Protein AF-A0A8S9HKJ2-F1 (afdb_monomer_lite)

Secondary structure (DSSP, 8-state):
--------S-GGG------PPPPTT--HHHHS-S---TT-SS----PPPPPPP---SSPPSEEEEE----SSS-GGG-HHHHHHHHHHHHHHHT--SS---EEEEE-SSPP-TTTS-GGGEEEEETTEEEE---HHHHHHHHTS-SSGGG-SPPTT--------

Sequence (164 aa):
MCSTHIQFTDDENVVELDLEHADKNVTWDALYPEWIDEEQEKYVHVCPNLPKIKVPTRRLDLVVVKLPYPKEGNWSRDVARLHLQMAAATVAASAKGFFRGHVMFVSRCFPMPNLFWCKDLVSRRGDVWLYKPNLNTLRDKLQLPIGSCELSLPLGMKGETNNP

Structure (mmCIF, N/CA/C/O backbone):
data_AF-A0A8S9HKJ2-F1
#
_entry.id   AF-A0A8S9HKJ2-F1
#
loop_
_atom_site.group_PDB
_atom_site.id
_atom_site.type_symbol
_atom_site.label_atom_id
_atom_site.label_alt_id
_atom_site.label_comp_id
_atom_site.label_asym_id
_atom_site.label_entity_id
_atom_site.label_seq_id
_atom_site.pdbx_PDB_ins_code
_atom_site.Cartn_x
_atom_site.Cartn_y
_atom_site.Cartn_z
_atom_site.occupancy
_atom_site.B_iso_or_equiv
_atom_site.auth_seq_id
_atom_site.auth_comp_id
_atom_site.auth_asym_id
_atom_site.auth_atom_id
_atom_site.pdbx_PDB_model_num
ATOM 1 N N . MET A 1 1 ? -5.727 -29.149 3.655 1.00 32.28 1 MET A N 1
ATOM 2 C CA . MET A 1 1 ? -5.583 -27.696 3.410 1.00 32.28 1 MET A CA 1
ATOM 3 C C . MET A 1 1 ? -6.882 -27.023 3.824 1.00 32.28 1 MET A C 1
ATOM 5 O O . MET A 1 1 ? -7.874 -27.218 3.138 1.00 32.28 1 MET A O 1
ATOM 9 N N . CYS A 1 2 ? -6.917 -26.293 4.943 1.00 33.94 2 CYS A N 1
ATOM 10 C CA . CYS A 1 2 ? -8.061 -25.424 5.236 1.00 33.94 2 CYS A CA 1
ATOM 11 C C . CYS A 1 2 ? -7.985 -24.216 4.301 1.00 33.94 2 CYS A C 1
ATOM 13 O O . CYS A 1 2 ? -7.112 -23.366 4.459 1.00 33.94 2 CYS A O 1
ATOM 15 N N . SER A 1 3 ? -8.860 -24.178 3.300 1.00 32.72 3 SER A N 1
ATOM 16 C CA . SER A 1 3 ? -9.128 -22.962 2.541 1.00 32.72 3 SER A CA 1
ATOM 17 C C . SER A 1 3 ? -10.025 -22.091 3.415 1.00 32.72 3 SER A C 1
ATOM 19 O O . SER A 1 3 ? -11.177 -22.444 3.660 1.00 32.72 3 SER A O 1
ATOM 21 N N . THR A 1 4 ? -9.491 -21.003 3.967 1.00 44.34 4 THR A N 1
ATOM 22 C CA . THR A 1 4 ? -10.288 -20.072 4.770 1.00 44.34 4 THR A CA 1
ATOM 23 C C . THR A 1 4 ? -11.153 -19.247 3.822 1.00 44.34 4 THR A C 1
ATOM 25 O O . THR A 1 4 ? -10.699 -18.251 3.260 1.00 44.34 4 THR A O 1
ATOM 28 N N . HIS A 1 5 ? -12.395 -19.677 3.609 1.00 47.44 5 HIS A N 1
ATOM 29 C CA . HIS A 1 5 ? -13.417 -18.821 3.021 1.00 47.44 5 HIS A CA 1
ATOM 30 C C . HIS A 1 5 ? -13.849 -17.824 4.096 1.00 47.44 5 HIS A C 1
ATOM 32 O O . HIS A 1 5 ? -14.425 -18.204 5.111 1.00 47.44 5 HIS A O 1
ATOM 38 N N . ILE A 1 6 ? -13.507 -16.550 3.904 1.00 57.03 6 ILE A N 1
ATOM 39 C CA . ILE A 1 6 ? -14.078 -15.473 4.709 1.00 57.03 6 ILE A CA 1
ATOM 40 C C . ILE A 1 6 ? -15.446 -15.194 4.104 1.00 57.03 6 ILE A C 1
ATOM 42 O O . ILE A 1 6 ? -15.537 -14.651 3.007 1.00 57.03 6 ILE A O 1
ATOM 46 N N . GLN A 1 7 ? -16.489 -15.647 4.788 1.00 55.94 7 GLN A N 1
ATOM 47 C CA . GLN A 1 7 ? -17.869 -15.434 4.387 1.00 55.94 7 GLN A CA 1
ATOM 48 C C . GLN A 1 7 ? -18.430 -14.325 5.276 1.00 55.94 7 GLN A C 1
ATOM 50 O O . GLN A 1 7 ? -18.530 -14.494 6.491 1.00 55.94 7 GLN A O 1
ATOM 55 N N . PHE A 1 8 ? -18.713 -13.166 4.684 1.00 60.88 8 PHE A N 1
ATOM 56 C CA . PHE A 1 8 ? -19.436 -12.099 5.366 1.00 60.88 8 PHE A CA 1
ATOM 57 C C . PHE A 1 8 ? -20.923 -12.445 5.289 1.00 60.88 8 PHE A C 1
ATOM 59 O O . PHE A 1 8 ? -21.423 -12.765 4.218 1.00 60.88 8 PHE A O 1
ATOM 66 N N . THR A 1 9 ? -21.600 -12.494 6.433 1.00 52.31 9 THR A N 1
ATOM 67 C CA . THR A 1 9 ? -22.963 -13.040 6.541 1.00 52.31 9 THR A CA 1
ATOM 68 C C . THR A 1 9 ? -24.063 -11.991 6.373 1.00 52.31 9 THR A C 1
ATOM 70 O O . THR A 1 9 ? -25.226 -12.367 6.350 1.00 52.31 9 THR A O 1
ATOM 73 N N . ASP A 1 10 ? -23.699 -10.712 6.232 1.00 60.81 10 ASP A N 1
ATOM 74 C CA . ASP A 1 10 ? -24.610 -9.585 5.995 1.00 60.81 10 ASP A CA 1
ATOM 75 C C . ASP A 1 10 ? -24.152 -8.786 4.767 1.00 60.81 10 ASP A C 1
ATOM 77 O O . ASP A 1 10 ? -23.276 -7.923 4.879 1.00 60.81 10 ASP A O 1
ATOM 81 N N . ASP A 1 11 ? -24.758 -9.037 3.603 1.00 61.03 11 ASP A N 1
ATOM 82 C CA . ASP A 1 11 ? -24.452 -8.308 2.360 1.00 61.03 11 ASP A CA 1
ATOM 83 C C . ASP A 1 11 ? -24.725 -6.795 2.477 1.00 61.03 11 ASP A C 1
ATOM 85 O O . ASP A 1 11 ? -24.058 -5.992 1.830 1.00 61.03 11 ASP A O 1
ATOM 89 N N . GLU A 1 12 ? -25.641 -6.365 3.355 1.00 67.69 12 GLU A N 1
ATOM 90 C CA . GLU A 1 12 ? -25.953 -4.939 3.552 1.00 67.69 12 GLU A CA 1
ATOM 91 C C . GLU A 1 12 ? -24.792 -4.131 4.166 1.00 67.69 12 GLU A C 1
ATOM 93 O O . GLU A 1 12 ? -24.691 -2.916 3.952 1.00 67.69 12 GLU A O 1
ATOM 98 N N . ASN A 1 13 ? -23.899 -4.803 4.902 1.00 81.19 13 ASN A N 1
ATOM 99 C CA . ASN A 1 13 ? -22.766 -4.194 5.607 1.00 81.19 13 ASN A CA 1
ATOM 100 C C . ASN A 1 13 ? -21.432 -4.350 4.860 1.00 81.19 13 ASN A C 1
ATOM 102 O O . ASN A 1 13 ? -20.402 -3.854 5.328 1.00 81.19 13 ASN A O 1
ATOM 106 N N . VAL A 1 14 ? -21.435 -5.018 3.704 1.00 86.00 14 VAL A N 1
ATOM 107 C CA . VAL A 1 14 ? -20.252 -5.201 2.860 1.00 86.00 14 VAL A CA 1
ATOM 108 C C . VAL A 1 14 ? -20.308 -4.217 1.699 1.00 86.00 14 VAL A C 1
ATOM 110 O O . VAL A 1 14 ? -21.328 -4.044 1.041 1.00 86.00 14 VAL A O 1
ATOM 113 N N . VAL A 1 15 ? -19.186 -3.548 1.445 1.00 88.31 15 VAL A N 1
ATOM 114 C CA . VAL A 1 15 ? -19.018 -2.692 0.270 1.00 88.31 15 VAL A CA 1
ATOM 115 C C . VAL A 1 15 ? -17.887 -3.274 -0.556 1.00 88.31 15 VAL A C 1
ATOM 117 O O . VAL A 1 15 ? -16.739 -3.289 -0.109 1.00 88.31 15 VAL A O 1
ATOM 120 N N . GLU A 1 16 ? -18.214 -3.755 -1.750 1.00 90.56 16 GLU A N 1
ATOM 121 C CA . GLU A 1 16 ? -17.212 -4.139 -2.737 1.00 90.56 16 GLU A CA 1
ATOM 122 C C . GLU A 1 16 ? -16.591 -2.878 -3.346 1.00 90.56 16 GLU A C 1
ATOM 124 O O . GLU A 1 16 ? -17.286 -1.904 -3.652 1.00 90.56 16 GLU A O 1
ATOM 129 N N . LEU A 1 17 ? -15.263 -2.866 -3.447 1.00 90.81 17 LEU A N 1
ATOM 130 C CA . LEU A 1 17 ? -14.507 -1.754 -4.006 1.00 90.81 17 LEU A CA 1
ATOM 131 C C . LEU A 1 17 ? -13.736 -2.247 -5.219 1.00 90.81 17 LEU A C 1
ATOM 133 O O . LEU A 1 17 ? -12.818 -3.057 -5.085 1.00 90.81 17 LEU A O 1
ATOM 137 N N . ASP A 1 18 ? -14.076 -1.698 -6.378 1.00 92.62 18 ASP A N 1
ATOM 138 C CA . ASP A 1 18 ? -13.369 -1.989 -7.614 1.00 92.62 18 ASP A CA 1
ATOM 139 C C . ASP A 1 18 ? -12.051 -1.214 -7.678 1.00 92.62 18 ASP A C 1
ATOM 141 O O . ASP A 1 18 ? -11.998 0.011 -7.500 1.00 92.62 18 ASP A O 1
ATOM 145 N N . LEU A 1 19 ? -10.978 -1.948 -7.960 1.00 94.44 19 LEU A N 1
ATOM 146 C CA . LEU A 1 19 ? -9.669 -1.403 -8.280 1.00 94.44 19 LEU A CA 1
ATOM 147 C C . LEU A 1 19 ? -9.274 -1.894 -9.666 1.00 94.44 19 LEU A C 1
ATOM 149 O O . LEU A 1 19 ? -9.100 -3.093 -9.879 1.00 94.44 19 LEU A O 1
ATOM 153 N N . GLU A 1 20 ? -9.112 -0.958 -10.595 1.00 95.38 20 GLU A N 1
ATOM 154 C CA . GLU A 1 20 ? -8.550 -1.261 -11.904 1.00 95.38 20 GLU A CA 1
ATOM 155 C C . GLU A 1 20 ? -7.132 -1.820 -11.744 1.00 95.38 20 GLU A C 1
ATOM 157 O O . GLU A 1 20 ? -6.350 -1.332 -10.929 1.00 95.38 20 GLU A O 1
ATOM 162 N N . HIS A 1 21 ? -6.801 -2.863 -12.504 1.00 92.88 21 HIS A N 1
ATOM 163 C CA . HIS A 1 21 ? -5.476 -3.469 -12.459 1.00 92.88 21 HIS A CA 1
ATOM 164 C C . HIS A 1 21 ? -4.404 -2.502 -12.963 1.00 92.88 21 HIS A C 1
ATOM 166 O O . HIS A 1 21 ? -4.622 -1.775 -13.928 1.00 92.88 21 HIS A O 1
ATOM 172 N N . ALA A 1 22 ? -3.216 -2.552 -12.354 1.00 92.56 22 ALA A N 1
ATOM 173 C CA . ALA A 1 22 ? -2.030 -1.943 -12.943 1.00 92.56 22 ALA A CA 1
ATOM 174 C C . ALA A 1 22 ? -1.841 -2.429 -14.391 1.00 92.56 22 ALA A C 1
ATOM 176 O O . ALA A 1 22 ? -2.065 -3.609 -14.687 1.00 92.56 22 ALA A O 1
ATOM 177 N N . ASP A 1 23 ? -1.422 -1.524 -15.280 1.00 92.38 23 ASP A N 1
ATOM 178 C CA . ASP A 1 23 ? -1.093 -1.889 -16.656 1.00 92.38 23 ASP A CA 1
ATOM 179 C C . ASP A 1 23 ? 0.011 -2.963 -16.643 1.00 92.38 23 ASP A C 1
ATOM 181 O O . ASP A 1 23 ? 0.909 -2.969 -15.798 1.00 92.38 23 ASP A O 1
ATOM 185 N N . LYS A 1 24 ? -0.074 -3.910 -17.578 1.00 87.19 24 LYS A N 1
ATOM 186 C CA . LYS A 1 24 ? 0.882 -5.014 -17.726 1.00 87.19 24 LYS A CA 1
ATOM 187 C C . LYS A 1 24 ? 2.306 -4.523 -17.994 1.00 87.19 24 LYS A C 1
ATOM 189 O O . LYS A 1 24 ? 3.247 -5.275 -17.755 1.00 87.19 24 LYS A O 1
ATOM 194 N N . ASN A 1 25 ? 2.462 -3.307 -18.517 1.00 89.69 25 ASN A N 1
ATOM 195 C CA . ASN A 1 25 ? 3.761 -2.670 -18.727 1.00 89.69 25 ASN A CA 1
ATOM 196 C C . ASN A 1 25 ? 4.377 -2.085 -17.441 1.00 89.69 25 ASN A C 1
ATOM 198 O O . ASN A 1 25 ? 5.566 -1.764 -17.444 1.00 89.69 25 ASN A O 1
ATOM 202 N N . VAL A 1 26 ? 3.615 -1.969 -16.347 1.00 93.94 26 VAL A N 1
ATOM 203 C CA . VAL A 1 26 ? 4.123 -1.470 -15.067 1.00 93.94 26 VAL A CA 1
ATOM 204 C C . VAL A 1 26 ? 4.893 -2.587 -14.381 1.00 93.94 26 VAL A C 1
ATOM 206 O O . VAL A 1 26 ? 4.321 -3.499 -13.782 1.00 93.94 26 VAL A O 1
ATOM 209 N N . THR A 1 27 ? 6.217 -2.512 -14.466 1.00 93.81 27 THR A N 1
ATOM 210 C CA . THR A 1 27 ? 7.124 -3.440 -13.790 1.00 93.81 27 THR A CA 1
ATOM 211 C C . THR A 1 27 ? 7.658 -2.841 -12.496 1.00 93.81 27 THR A C 1
ATOM 213 O O . THR A 1 27 ? 7.618 -1.629 -12.272 1.00 93.81 27 THR A O 1
ATOM 216 N N . TRP A 1 28 ? 8.192 -3.704 -11.630 1.00 93.56 28 TRP A N 1
ATOM 217 C CA . TRP A 1 28 ? 8.867 -3.247 -10.421 1.00 93.56 28 TRP A CA 1
ATOM 218 C C . TRP A 1 28 ? 10.050 -2.336 -10.744 1.00 93.56 28 TRP A C 1
ATOM 220 O O . TRP A 1 28 ? 10.176 -1.287 -10.130 1.00 93.56 28 TRP A O 1
ATOM 230 N N . ASP A 1 29 ? 10.875 -2.704 -11.724 1.00 92.88 29 ASP A N 1
ATOM 231 C CA . ASP A 1 29 ? 12.077 -1.944 -12.086 1.00 92.88 29 ASP A CA 1
ATOM 232 C C . ASP A 1 29 ? 11.742 -0.618 -12.786 1.00 92.88 29 ASP A C 1
ATOM 234 O O . ASP A 1 29 ? 12.535 0.315 -12.744 1.00 92.88 29 ASP A O 1
ATOM 238 N N . ALA A 1 30 ? 10.551 -0.498 -13.385 1.00 92.25 30 ALA A N 1
ATOM 239 C CA . ALA A 1 30 ? 10.058 0.783 -13.882 1.00 92.25 30 ALA A CA 1
ATOM 240 C C . ALA A 1 30 ? 9.672 1.733 -12.735 1.00 92.25 30 ALA A C 1
ATOM 242 O O . ALA A 1 30 ? 9.908 2.930 -12.848 1.00 92.25 30 ALA A O 1
ATOM 243 N N . LEU A 1 31 ? 9.103 1.211 -11.638 1.00 93.38 31 LEU A N 1
ATOM 244 C CA . LEU A 1 31 ? 8.772 1.989 -10.434 1.00 93.38 31 LEU A CA 1
ATOM 245 C C . LEU A 1 31 ? 10.010 2.280 -9.570 1.00 93.38 31 LEU A C 1
ATOM 247 O O . LEU A 1 31 ? 10.167 3.374 -9.031 1.00 93.38 31 LEU A O 1
ATOM 251 N N . TYR A 1 32 ? 10.887 1.291 -9.428 1.00 92.88 32 TYR A N 1
ATOM 252 C CA . TYR A 1 32 ? 12.078 1.328 -8.587 1.00 92.88 32 TYR A CA 1
ATOM 253 C C . TYR A 1 32 ? 13.326 0.954 -9.391 1.00 92.88 32 TYR A C 1
ATOM 255 O O . TYR A 1 32 ? 13.886 -0.127 -9.177 1.00 92.88 32 TYR A O 1
ATOM 263 N N . PRO A 1 33 ? 13.759 1.814 -10.326 1.00 91.31 33 PRO A N 1
ATOM 264 C CA . PRO A 1 33 ? 14.973 1.568 -11.089 1.00 91.31 33 PRO A CA 1
ATOM 265 C C . PRO A 1 33 ? 16.202 1.546 -10.174 1.00 91.31 33 PRO A C 1
ATOM 267 O O . PRO A 1 33 ? 16.231 2.193 -9.124 1.00 91.31 33 PRO A O 1
ATOM 270 N N . GLU A 1 34 ? 17.236 0.814 -10.593 1.00 88.56 34 GLU A N 1
ATOM 271 C CA . GLU A 1 34 ? 18.510 0.741 -9.862 1.00 88.56 34 GLU A CA 1
ATOM 272 C C . GLU A 1 34 ? 19.219 2.099 -9.790 1.00 88.56 34 GLU A C 1
ATOM 274 O O . GLU A 1 34 ? 19.887 2.390 -8.801 1.00 88.56 34 GLU A O 1
ATOM 279 N N . TRP A 1 35 ? 19.040 2.930 -10.820 1.00 85.25 35 TRP A N 1
ATOM 280 C CA . TRP A 1 35 ? 19.605 4.270 -10.921 1.00 85.25 35 TRP A CA 1
ATOM 281 C C . TRP A 1 35 ? 18.566 5.238 -11.480 1.00 85.25 35 TRP A C 1
ATOM 283 O O . TRP A 1 35 ? 17.795 4.885 -12.373 1.00 85.25 35 TRP A O 1
ATOM 293 N N . ILE A 1 36 ? 18.578 6.467 -10.972 1.00 84.44 36 ILE A N 1
ATOM 294 C CA . ILE A 1 36 ? 17.819 7.596 -11.509 1.00 84.44 36 ILE A CA 1
ATOM 295 C C . ILE A 1 36 ? 18.791 8.725 -11.831 1.00 84.44 36 ILE A C 1
ATOM 297 O O . ILE A 1 36 ? 19.763 8.942 -11.111 1.00 84.44 36 ILE A O 1
ATOM 301 N N . ASP A 1 37 ? 18.528 9.436 -12.920 1.00 82.44 37 ASP A N 1
ATOM 302 C CA . ASP A 1 37 ? 19.188 10.705 -13.197 1.00 82.44 37 ASP A CA 1
ATOM 303 C C . ASP A 1 37 ? 18.492 11.781 -12.356 1.00 82.44 37 ASP A C 1
ATOM 305 O O . ASP A 1 37 ? 17.450 12.314 -12.741 1.00 82.44 37 ASP A O 1
ATOM 309 N N . GLU A 1 38 ? 19.014 12.015 -11.149 1.00 79.75 38 GLU A N 1
ATOM 310 C CA . GLU A 1 38 ? 18.409 12.922 -10.166 1.00 79.75 38 GLU A CA 1
ATOM 311 C C . GLU A 1 38 ? 18.259 14.349 -10.704 1.00 79.75 38 GLU A C 1
ATOM 313 O O . GLU A 1 38 ? 17.276 15.017 -10.391 1.00 79.75 38 GLU A O 1
ATOM 318 N N . GLU A 1 39 ? 19.194 14.794 -11.546 1.00 77.62 39 GLU A N 1
ATOM 319 C CA . GLU A 1 39 ? 19.211 16.129 -12.152 1.00 77.62 39 GLU A CA 1
ATOM 320 C C . GLU A 1 39 ? 18.507 16.173 -13.524 1.00 77.62 39 GLU A C 1
ATOM 322 O O . GLU A 1 39 ? 18.352 17.249 -14.104 1.00 77.62 39 GLU A O 1
ATOM 327 N N . GLN A 1 40 ? 18.053 15.020 -14.036 1.00 72.44 40 GLN A N 1
ATOM 328 C CA . GLN A 1 40 ? 17.431 14.849 -15.357 1.00 72.44 40 GLN A CA 1
ATOM 329 C C . GLN A 1 40 ? 18.257 15.435 -16.522 1.00 72.44 40 GLN A C 1
ATOM 331 O O . GLN A 1 40 ? 17.696 15.828 -17.548 1.00 72.44 40 GLN A O 1
ATOM 336 N N . GLU A 1 41 ? 19.586 15.507 -16.406 1.00 71.31 41 GLU A N 1
ATOM 337 C CA . GLU A 1 41 ? 20.438 16.154 -17.416 1.00 71.31 41 GLU A CA 1
ATOM 338 C C . GLU A 1 41 ? 20.576 15.336 -18.705 1.00 71.31 41 GLU A C 1
ATOM 340 O O . GLU A 1 41 ? 20.784 15.893 -19.788 1.00 71.31 41 GLU A O 1
ATOM 345 N N . LYS A 1 42 ? 20.503 14.008 -18.594 1.00 70.06 42 LYS A N 1
ATOM 346 C CA . LYS A 1 42 ? 20.787 13.064 -19.683 1.00 70.06 42 LYS A CA 1
ATOM 347 C C . LYS A 1 42 ? 19.580 12.207 -20.026 1.00 70.06 42 LYS A C 1
ATOM 349 O O . LYS A 1 42 ? 19.387 11.896 -21.202 1.00 70.06 42 LYS A O 1
ATOM 354 N N . TYR A 1 43 ? 18.783 11.826 -19.028 1.00 69.19 43 TYR A N 1
ATOM 355 C CA . TYR A 1 43 ? 17.659 10.913 -19.217 1.00 69.19 43 TYR A CA 1
ATOM 356 C C . TYR A 1 43 ? 16.433 11.345 -18.413 1.00 69.19 43 TYR A C 1
ATOM 358 O O . TYR A 1 43 ? 16.449 11.381 -17.186 1.00 69.19 43 TYR A O 1
ATOM 366 N N . VAL A 1 44 ? 15.327 11.595 -19.117 1.00 69.38 44 VAL A N 1
ATOM 367 C CA . VAL A 1 44 ? 14.013 11.809 -18.499 1.00 69.38 44 VAL A CA 1
ATOM 368 C C . VAL A 1 44 ? 13.261 10.484 -18.520 1.00 69.38 44 VAL A C 1
ATOM 370 O O . VAL A 1 44 ? 12.746 10.060 -19.557 1.00 69.38 44 VAL A O 1
ATOM 373 N N . HIS A 1 45 ? 13.207 9.813 -17.373 1.00 70.50 45 HIS A N 1
ATOM 374 C CA . HIS A 1 45 ? 12.395 8.614 -17.206 1.00 70.50 45 HIS A CA 1
ATOM 375 C C . HIS A 1 45 ? 10.958 8.994 -16.843 1.00 70.50 45 HIS A C 1
ATOM 377 O O . HIS A 1 45 ? 10.718 9.751 -15.906 1.00 70.50 45 HIS A O 1
ATOM 383 N N . VAL A 1 46 ? 9.986 8.452 -17.582 1.00 79.88 46 VAL A N 1
ATOM 384 C CA . VAL A 1 46 ? 8.566 8.600 -17.241 1.00 79.88 46 VAL A CA 1
ATOM 385 C C . VAL A 1 46 ? 8.201 7.521 -16.232 1.00 79.88 46 VAL A C 1
ATOM 387 O O . VAL A 1 46 ? 8.239 6.332 -16.545 1.00 79.88 46 VAL A O 1
ATOM 390 N N . CYS A 1 47 ? 7.837 7.946 -15.027 1.00 88.00 47 CYS A N 1
ATOM 391 C CA . CYS A 1 47 ? 7.388 7.038 -13.983 1.00 88.00 47 CYS A CA 1
ATOM 392 C C . CYS A 1 47 ? 5.960 6.547 -14.296 1.00 88.00 47 CYS A C 1
ATOM 394 O O . CYS A 1 47 ? 5.074 7.370 -14.568 1.00 88.00 47 CYS A O 1
ATOM 396 N N . PRO A 1 48 ? 5.709 5.226 -14.317 1.00 92.19 48 PRO A N 1
ATOM 397 C CA . PRO A 1 48 ? 4.383 4.704 -14.604 1.00 92.19 48 PRO A CA 1
ATOM 398 C C . PRO A 1 48 ? 3.415 5.012 -13.460 1.00 92.19 48 PRO A C 1
ATOM 400 O O . PRO A 1 48 ? 3.759 4.928 -12.284 1.00 92.19 48 PRO A O 1
ATOM 403 N N . ASN A 1 49 ? 2.167 5.310 -13.813 1.00 90.88 49 ASN A N 1
ATOM 404 C CA . ASN A 1 49 ? 1.114 5.563 -12.837 1.00 90.88 49 ASN A CA 1
ATOM 405 C C . ASN A 1 49 ? 0.363 4.276 -12.488 1.00 90.88 49 ASN A C 1
ATOM 407 O O . ASN A 1 49 ? 0.099 3.439 -13.351 1.00 90.88 49 ASN A O 1
ATOM 411 N N . LEU A 1 50 ? -0.056 4.160 -11.229 1.00 94.31 50 LEU A N 1
ATOM 412 C CA . LEU A 1 50 ? -0.982 3.121 -10.787 1.00 94.31 50 LEU A CA 1
ATOM 413 C C . LEU A 1 50 ? -2.417 3.675 -10.741 1.00 94.31 50 LEU A C 1
ATOM 415 O O . LEU A 1 50 ? -2.617 4.778 -10.216 1.00 94.31 50 LEU A O 1
ATOM 419 N N . PRO A 1 51 ? -3.426 2.928 -11.232 1.00 95.38 51 PRO A N 1
ATOM 420 C CA . PRO A 1 51 ? -4.823 3.332 -11.115 1.00 95.38 51 PRO A CA 1
ATOM 421 C C . PRO A 1 51 ? -5.217 3.617 -9.664 1.00 95.38 51 PRO A C 1
ATOM 423 O O . PRO A 1 51 ? -4.858 2.883 -8.741 1.00 95.38 51 PRO A O 1
ATOM 426 N N . LYS A 1 52 ? -5.966 4.694 -9.431 1.00 94.56 52 LYS A N 1
ATOM 427 C CA . LYS A 1 52 ? -6.379 5.078 -8.075 1.00 94.56 52 LYS A CA 1
ATOM 428 C C . LYS A 1 52 ? -7.690 4.394 -7.710 1.00 94.56 52 LYS A C 1
ATOM 430 O O . LYS A 1 52 ? -8.631 4.389 -8.497 1.00 94.56 52 LYS A O 1
ATOM 435 N N . ILE A 1 53 ? -7.776 3.882 -6.483 1.00 94.94 53 ILE A N 1
ATOM 436 C CA . ILE A 1 53 ? -9.033 3.358 -5.945 1.00 94.94 53 ILE A CA 1
ATOM 437 C C . ILE A 1 53 ? -10.025 4.496 -5.691 1.00 94.94 53 ILE A C 1
ATOM 439 O O . ILE A 1 53 ? -9.667 5.548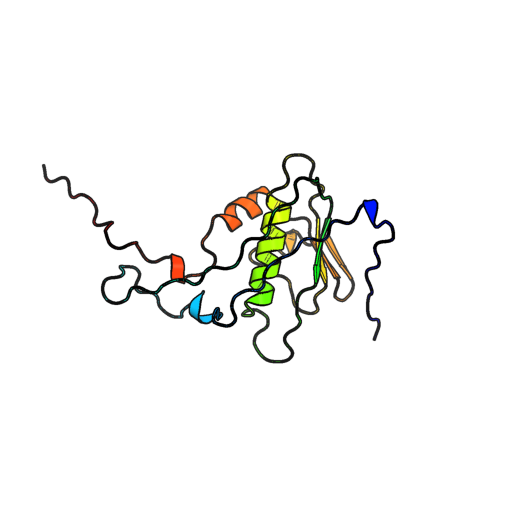 -5.149 1.00 94.94 53 ILE A O 1
ATOM 443 N N . LYS A 1 54 ? -11.295 4.276 -6.032 1.00 92.75 54 LYS A N 1
ATOM 444 C CA . LYS A 1 54 ? -12.367 5.185 -5.633 1.00 92.75 54 LYS A CA 1
ATOM 445 C C . LYS A 1 54 ? -12.700 4.948 -4.165 1.00 92.75 54 LYS A C 1
ATOM 447 O O . LYS A 1 54 ? -13.182 3.887 -3.781 1.00 92.75 54 LYS A O 1
ATOM 452 N N . VAL A 1 55 ? -12.456 5.958 -3.340 1.00 90.69 55 VAL A N 1
ATOM 453 C CA . VAL A 1 55 ? -12.764 5.890 -1.912 1.00 90.69 55 VAL A CA 1
ATOM 454 C C . VAL A 1 55 ? -14.287 5.897 -1.715 1.00 90.69 55 VAL A C 1
ATOM 456 O O . VAL A 1 55 ? -14.961 6.786 -2.249 1.00 90.69 55 VAL A O 1
ATOM 459 N N . PRO A 1 56 ? -14.853 4.951 -0.945 1.00 88.00 56 PRO A N 1
ATOM 460 C CA . PRO A 1 56 ? -16.280 4.944 -0.655 1.00 88.00 56 PRO A CA 1
ATOM 461 C C . PRO A 1 56 ? -16.673 6.126 0.237 1.00 88.00 56 PRO A C 1
ATOM 463 O O . PRO A 1 56 ? -15.942 6.529 1.139 1.00 88.00 56 PRO A O 1
ATOM 466 N N . THR A 1 57 ? -17.875 6.663 0.023 1.00 83.81 57 THR A N 1
ATOM 467 C CA . THR A 1 57 ? -18.444 7.718 0.884 1.00 83.81 57 THR A CA 1
ATOM 468 C C . THR A 1 57 ? -18.948 7.161 2.219 1.00 83.81 57 THR A C 1
ATOM 470 O O . THR A 1 57 ? -19.025 7.887 3.212 1.00 83.81 57 THR A O 1
ATOM 473 N N . ARG A 1 58 ? -19.295 5.867 2.256 1.00 82.50 58 ARG A N 1
ATOM 474 C CA . ARG A 1 58 ? -19.689 5.171 3.485 1.00 82.50 58 ARG A CA 1
ATOM 475 C C . ARG A 1 58 ? -18.487 5.014 4.413 1.00 82.50 58 ARG A C 1
ATOM 477 O O . ARG A 1 58 ? -17.371 4.760 3.969 1.00 82.50 58 ARG A O 1
ATOM 484 N N . ARG A 1 59 ? -18.736 5.132 5.717 1.00 81.44 59 ARG A N 1
ATOM 485 C CA . ARG A 1 59 ? -17.739 4.791 6.734 1.00 81.44 59 ARG A CA 1
ATOM 486 C C . ARG A 1 59 ? -17.580 3.277 6.760 1.00 81.44 59 ARG A C 1
ATOM 488 O O . ARG A 1 59 ? -18.573 2.564 6.817 1.00 81.44 59 ARG A O 1
ATOM 495 N N . LEU A 1 60 ? -16.338 2.822 6.714 1.00 85.88 60 LEU A N 1
ATOM 496 C CA . LEU A 1 60 ? -15.984 1.419 6.885 1.00 85.88 60 LEU A CA 1
ATOM 497 C C . LEU A 1 60 ? -15.417 1.229 8.291 1.00 85.88 60 LEU A C 1
ATOM 499 O O . LEU A 1 60 ? -14.870 2.172 8.847 1.00 85.88 60 LEU A O 1
ATOM 503 N N . ASP A 1 61 ? -15.496 0.031 8.853 1.00 87.12 61 ASP A N 1
ATOM 504 C CA . ASP A 1 61 ? -14.803 -0.309 10.109 1.00 87.12 61 ASP A CA 1
ATOM 505 C C . ASP A 1 61 ? -13.608 -1.243 9.883 1.00 87.12 61 ASP A C 1
ATOM 507 O O . ASP A 1 61 ? -12.682 -1.304 10.699 1.00 87.12 61 ASP A O 1
ATOM 511 N N . LEU A 1 62 ? -13.630 -1.949 8.752 1.00 90.81 62 LEU A N 1
ATOM 512 C CA . LEU A 1 62 ? -12.662 -2.952 8.349 1.00 90.81 62 LEU A CA 1
ATOM 513 C C . LEU A 1 62 ? -12.461 -2.878 6.833 1.00 90.81 62 LEU A C 1
ATOM 515 O O . LEU A 1 62 ? -13.428 -2.904 6.075 1.00 90.81 62 LEU A O 1
ATOM 519 N N . VAL A 1 63 ? -11.205 -2.826 6.395 1.00 93.25 63 VAL A N 1
ATOM 520 C CA . VAL A 1 63 ? -10.827 -3.001 4.985 1.00 93.25 63 VAL A CA 1
ATOM 521 C C . VAL A 1 63 ? -10.240 -4.394 4.825 1.00 93.25 63 VAL A C 1
ATOM 523 O O . VAL A 1 63 ? -9.322 -4.750 5.560 1.00 93.25 63 VAL A O 1
ATOM 526 N N . VAL A 1 64 ? -10.750 -5.185 3.883 1.00 94.69 64 VAL A N 1
ATOM 527 C CA . VAL A 1 64 ? -10.309 -6.571 3.675 1.00 94.69 64 VAL A CA 1
ATOM 528 C C . VAL A 1 64 ? -9.724 -6.724 2.290 1.00 94.69 64 VAL A C 1
ATOM 530 O O . VAL A 1 64 ? -10.367 -6.390 1.302 1.00 94.69 64 VAL A O 1
ATOM 533 N N . VAL A 1 65 ? -8.503 -7.246 2.220 1.00 95.56 65 VAL A N 1
ATOM 534 C CA . VAL A 1 65 ? -7.771 -7.382 0.963 1.00 95.56 65 VAL A CA 1
ATOM 535 C C . VAL A 1 65 ? -7.165 -8.768 0.858 1.00 95.56 65 VAL A C 1
ATOM 537 O O . VAL A 1 65 ? -6.391 -9.208 1.711 1.00 95.56 65 VAL A O 1
ATOM 540 N N . LYS A 1 66 ? -7.484 -9.465 -0.229 1.00 95.12 66 LYS A N 1
ATOM 541 C CA . LYS A 1 66 ? -6.825 -10.716 -0.593 1.00 95.12 66 LYS A CA 1
ATOM 542 C C . LYS A 1 66 ? -5.643 -10.395 -1.495 1.00 95.12 66 LYS A C 1
ATOM 544 O O . LYS A 1 66 ? -5.831 -9.894 -2.598 1.00 95.12 66 LYS A O 1
ATOM 549 N N . LEU A 1 67 ? -4.430 -10.679 -1.029 1.00 93.44 67 LEU A N 1
ATOM 550 C CA . LEU A 1 67 ? -3.235 -10.426 -1.828 1.00 93.44 67 LEU A CA 1
ATOM 551 C C . LEU A 1 67 ? -2.920 -11.637 -2.708 1.00 93.44 67 LEU A C 1
ATOM 553 O O . LEU A 1 67 ? -3.032 -12.777 -2.238 1.00 93.44 67 LEU A O 1
ATOM 557 N N . PRO A 1 68 ? -2.480 -11.421 -3.959 1.00 90.12 68 PRO A N 1
ATOM 558 C CA . PRO A 1 68 ? -2.007 -12.512 -4.786 1.00 90.12 68 PRO A CA 1
ATOM 559 C C . PRO A 1 68 ? -0.762 -13.145 -4.155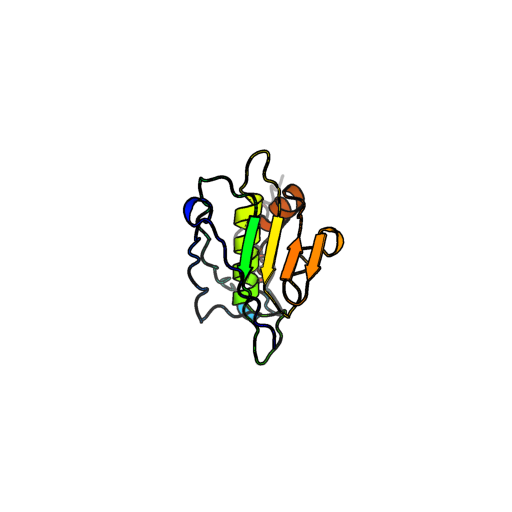 1.00 90.12 68 PRO A C 1
ATOM 561 O O . PRO A 1 68 ? 0.056 -12.485 -3.500 1.00 90.12 68 PRO A O 1
ATOM 564 N N . TYR A 1 69 ? -0.650 -14.458 -4.341 1.00 84.81 69 TYR A N 1
ATOM 565 C CA . TYR A 1 69 ? 0.528 -15.234 -3.990 1.00 84.81 69 TYR A CA 1
ATOM 566 C C . TYR A 1 69 ? 1.272 -15.562 -5.288 1.00 84.81 69 TYR A C 1
ATOM 568 O O . TYR A 1 69 ? 0.776 -16.392 -6.059 1.00 84.81 69 TYR A O 1
ATOM 576 N N . PRO A 1 70 ? 2.409 -14.904 -5.570 1.00 77.62 70 PRO A N 1
ATOM 577 C CA . PRO A 1 70 ? 3.197 -15.237 -6.744 1.00 77.62 70 PRO A CA 1
ATOM 578 C C . PRO A 1 70 ? 3.739 -16.660 -6.588 1.00 77.62 70 PRO A C 1
ATOM 580 O O . PRO A 1 70 ? 4.280 -17.019 -5.542 1.00 77.62 70 PRO A O 1
ATOM 583 N N . LYS A 1 71 ? 3.531 -17.493 -7.614 1.00 71.06 71 LYS A N 1
ATOM 584 C CA . LYS A 1 71 ? 4.009 -18.886 -7.628 1.00 71.06 71 LYS A CA 1
ATOM 585 C C . LYS A 1 71 ? 5.530 -18.964 -7.789 1.00 71.06 71 LYS A C 1
ATOM 587 O O . LYS A 1 71 ? 6.139 -19.907 -7.302 1.00 71.06 71 LYS A O 1
ATOM 592 N N . GLU A 1 72 ? 6.112 -17.966 -8.449 1.00 68.44 72 GLU A N 1
ATOM 593 C CA . GLU A 1 72 ? 7.530 -17.837 -8.777 1.00 68.44 72 GLU A CA 1
ATOM 594 C C . GLU A 1 72 ? 7.933 -16.357 -8.640 1.00 68.44 72 GLU A C 1
ATOM 596 O O . GLU A 1 72 ? 7.103 -15.469 -8.837 1.00 68.44 72 GLU A O 1
ATOM 601 N N . GLY A 1 73 ? 9.193 -16.081 -8.291 1.00 69.88 73 GLY A N 1
ATOM 602 C CA . GLY A 1 73 ? 9.719 -14.716 -8.178 1.00 69.88 73 GLY A CA 1
ATOM 603 C C . GLY A 1 73 ? 9.648 -14.090 -6.778 1.00 69.88 73 GLY A C 1
ATOM 604 O O . GLY A 1 73 ? 9.244 -14.707 -5.789 1.00 69.88 73 GLY A O 1
ATOM 605 N N . ASN A 1 74 ? 10.115 -12.843 -6.681 1.00 80.69 74 ASN A N 1
ATOM 606 C CA . ASN A 1 74 ? 10.222 -12.129 -5.415 1.00 80.69 74 ASN A CA 1
ATOM 607 C C . ASN A 1 74 ? 8.880 -11.489 -5.028 1.00 80.69 74 ASN A C 1
ATOM 609 O O . ASN A 1 74 ? 8.522 -10.425 -5.525 1.00 80.69 74 ASN A O 1
ATOM 613 N N . TRP A 1 75 ? 8.165 -12.107 -4.085 1.00 85.62 75 TRP A N 1
ATOM 614 C CA . TRP A 1 75 ? 6.873 -11.618 -3.591 1.00 85.62 75 TRP A CA 1
ATOM 615 C C . TRP A 1 75 ? 6.909 -10.202 -2.999 1.00 85.62 75 TRP A C 1
ATOM 617 O O . TRP A 1 75 ? 5.852 -9.576 -2.879 1.00 85.62 75 TRP A O 1
ATOM 627 N N . SER A 1 76 ? 8.084 -9.707 -2.589 1.00 85.75 76 SER A N 1
ATOM 628 C CA . SER A 1 76 ? 8.236 -8.343 -2.073 1.00 85.75 76 SER A CA 1
ATOM 629 C C . SER A 1 76 ? 8.347 -7.294 -3.180 1.00 85.75 76 SER A C 1
ATOM 631 O O . SER A 1 76 ? 8.127 -6.120 -2.899 1.00 85.75 76 SER A O 1
ATOM 633 N N . ARG A 1 77 ? 8.628 -7.718 -4.421 1.00 90.94 77 ARG A N 1
ATOM 634 C CA . ARG A 1 77 ? 8.745 -6.878 -5.622 1.00 90.94 77 ARG A CA 1
ATOM 635 C C . ARG A 1 77 ? 7.584 -7.074 -6.606 1.00 90.94 77 ARG A C 1
ATOM 637 O O . ARG A 1 77 ? 7.739 -6.935 -7.813 1.00 90.94 77 ARG A O 1
ATOM 644 N N . ASP A 1 78 ? 6.415 -7.448 -6.098 1.00 91.75 78 ASP A N 1
ATOM 645 C CA . ASP A 1 78 ? 5.228 -7.694 -6.916 1.00 91.75 78 ASP A CA 1
ATOM 646 C C . ASP A 1 78 ? 4.345 -6.437 -6.989 1.00 91.75 78 ASP A C 1
ATOM 648 O O . ASP A 1 78 ? 3.864 -5.935 -5.967 1.00 91.75 78 ASP A O 1
ATOM 652 N N . VAL A 1 79 ? 4.125 -5.932 -8.207 1.00 93.88 79 VAL A N 1
ATOM 653 C CA . VAL A 1 79 ? 3.376 -4.688 -8.460 1.00 93.88 79 VAL A CA 1
ATOM 654 C C . VAL A 1 79 ? 1.908 -4.819 -8.055 1.00 93.88 79 VAL A C 1
ATOM 656 O O . VAL A 1 79 ? 1.357 -3.893 -7.465 1.00 93.88 79 VAL A O 1
ATOM 659 N N . ALA A 1 80 ? 1.276 -5.973 -8.286 1.00 93.31 80 ALA A N 1
ATOM 660 C CA . ALA A 1 80 ? -0.123 -6.178 -7.912 1.00 93.31 80 ALA A CA 1
ATOM 661 C C . ALA A 1 80 ? -0.302 -6.165 -6.384 1.00 93.31 80 ALA A C 1
ATOM 663 O O . ALA A 1 80 ? -1.244 -5.560 -5.864 1.00 93.31 80 ALA A O 1
ATOM 664 N N . ARG A 1 81 ? 0.630 -6.779 -5.643 1.00 94.06 81 ARG A N 1
ATOM 665 C CA . ARG A 1 81 ? 0.670 -6.723 -4.175 1.00 94.06 81 ARG A CA 1
ATOM 666 C C . ARG A 1 81 ? 0.897 -5.300 -3.682 1.00 94.06 81 ARG A C 1
ATOM 668 O O . ARG A 1 81 ? 0.216 -4.896 -2.741 1.00 94.06 81 ARG A O 1
ATOM 675 N N . LEU A 1 82 ? 1.836 -4.559 -4.271 1.00 94.75 82 LEU A N 1
ATOM 676 C CA . LEU A 1 82 ? 2.079 -3.152 -3.937 1.00 94.75 82 LEU A CA 1
ATOM 677 C C . LEU A 1 82 ? 0.808 -2.321 -4.135 1.00 94.75 82 LEU A C 1
ATOM 679 O O . LEU A 1 82 ? 0.353 -1.644 -3.214 1.00 94.75 82 LEU A O 1
ATOM 683 N N . HIS A 1 83 ? 0.202 -2.434 -5.313 1.00 95.75 83 HIS A N 1
ATOM 684 C CA . HIS A 1 83 ? -0.958 -1.653 -5.724 1.00 95.75 83 HIS A CA 1
ATOM 685 C C . HIS A 1 83 ? -2.179 -1.890 -4.829 1.00 95.75 83 HIS A C 1
ATOM 687 O O . HIS A 1 83 ? -2.762 -0.932 -4.320 1.00 95.75 83 HIS A O 1
ATOM 693 N N . LEU A 1 84 ? -2.508 -3.153 -4.540 1.00 96.06 84 LEU A N 1
ATOM 694 C CA . LEU A 1 84 ? -3.600 -3.507 -3.627 1.00 96.06 84 LEU A CA 1
ATOM 695 C C . LEU A 1 84 ? -3.377 -2.964 -2.210 1.00 96.06 84 LEU A C 1
ATOM 697 O O . LEU A 1 84 ? -4.319 -2.518 -1.559 1.00 96.06 84 LEU A O 1
ATOM 701 N N . GLN A 1 85 ? -2.138 -2.993 -1.719 1.00 95.88 85 GLN A N 1
ATOM 702 C CA . GLN A 1 85 ? -1.811 -2.514 -0.374 1.00 95.88 85 GLN A CA 1
ATOM 703 C C . GLN A 1 85 ? -1.825 -0.989 -0.280 1.00 95.88 85 GLN A C 1
ATOM 705 O O . GLN A 1 85 ? -2.311 -0.456 0.719 1.00 95.88 85 GLN A O 1
ATOM 710 N N . MET A 1 86 ? -1.370 -0.295 -1.326 1.00 96.31 86 MET A N 1
ATOM 711 C CA . MET A 1 86 ? -1.524 1.154 -1.468 1.00 96.31 86 MET A CA 1
ATOM 712 C C . MET A 1 86 ? -3.002 1.546 -1.485 1.00 96.31 86 MET A C 1
ATOM 714 O O . MET A 1 86 ? -3.408 2.419 -0.724 1.00 96.31 86 MET A O 1
ATOM 718 N N . ALA A 1 87 ? -3.831 0.847 -2.264 1.00 96.19 87 ALA A N 1
ATOM 719 C CA . ALA A 1 87 ? -5.270 1.089 -2.310 1.00 96.19 87 ALA A CA 1
ATOM 720 C C . ALA A 1 87 ? -5.946 0.853 -0.947 1.00 96.19 87 ALA A C 1
ATOM 722 O O . ALA A 1 87 ? -6.718 1.695 -0.482 1.00 96.19 87 ALA A O 1
ATOM 723 N N . ALA A 1 88 ? -5.605 -0.245 -0.264 1.00 95.50 88 ALA A N 1
ATOM 724 C CA . ALA A 1 88 ? -6.082 -0.537 1.089 1.00 95.50 88 ALA A CA 1
ATOM 725 C C . ALA A 1 88 ? -5.729 0.591 2.066 1.00 95.50 88 ALA A C 1
ATOM 727 O O . ALA A 1 88 ? -6.570 1.045 2.847 1.00 95.50 88 ALA A O 1
ATOM 728 N N . ALA A 1 89 ? -4.480 1.060 1.992 1.00 95.19 89 ALA A N 1
ATOM 729 C CA . ALA A 1 89 ? -3.992 2.159 2.799 1.00 95.19 89 ALA A CA 1
ATOM 730 C C . ALA A 1 89 ? -4.742 3.459 2.489 1.00 95.19 89 ALA A C 1
ATOM 732 O O . ALA A 1 89 ? -5.168 4.138 3.421 1.00 95.19 89 ALA A O 1
ATOM 733 N N . THR A 1 90 ? -4.967 3.786 1.212 1.00 94.50 90 THR A N 1
ATOM 734 C CA . THR A 1 90 ? -5.734 4.968 0.792 1.00 94.50 90 THR A CA 1
ATOM 735 C C . THR A 1 90 ? -7.155 4.942 1.346 1.00 94.50 90 THR A C 1
ATOM 737 O O . THR A 1 90 ? -7.606 5.942 1.909 1.00 94.50 90 THR A O 1
ATOM 740 N N . VAL A 1 91 ? -7.855 3.810 1.250 1.00 93.44 91 VAL A N 1
ATOM 741 C CA . VAL A 1 91 ? -9.216 3.668 1.791 1.00 93.44 91 VAL A CA 1
ATOM 742 C C . VAL A 1 91 ? -9.215 3.842 3.312 1.00 93.44 91 VAL A C 1
ATOM 744 O O . VAL A 1 91 ? -9.987 4.648 3.832 1.00 93.44 91 VAL A O 1
ATOM 747 N N . ALA A 1 92 ? -8.309 3.164 4.023 1.00 92.00 92 ALA A N 1
ATOM 748 C CA . ALA A 1 92 ? -8.195 3.274 5.478 1.00 92.00 92 ALA A CA 1
ATOM 749 C C . ALA A 1 92 ? -7.858 4.710 5.932 1.00 92.00 92 ALA A C 1
ATOM 751 O O . ALA A 1 92 ? -8.476 5.248 6.852 1.00 92.00 92 ALA A O 1
ATOM 752 N N . ALA A 1 93 ? -6.912 5.366 5.258 1.00 91.38 93 ALA A N 1
ATOM 753 C CA . ALA A 1 93 ? -6.471 6.729 5.550 1.00 91.38 93 ALA A CA 1
ATOM 754 C C . ALA A 1 93 ? -7.519 7.799 5.200 1.00 91.38 93 ALA A C 1
ATOM 756 O O . ALA A 1 93 ? -7.503 8.893 5.771 1.00 91.38 93 ALA A O 1
ATOM 757 N N . SER A 1 94 ? -8.451 7.513 4.294 1.00 87.56 94 SER A N 1
ATOM 758 C CA . SER A 1 94 ? -9.487 8.472 3.889 1.00 87.56 94 SER A CA 1
ATOM 759 C C . SER A 1 94 ? -10.624 8.606 4.903 1.00 87.56 94 SER A C 1
ATOM 761 O O . SER A 1 94 ? -11.427 9.539 4.824 1.00 87.56 94 SER A O 1
ATOM 763 N N . ALA A 1 95 ? -10.691 7.710 5.887 1.00 77.19 95 ALA A N 1
ATOM 764 C CA . ALA A 1 95 ? -11.731 7.745 6.895 1.00 77.19 95 ALA A CA 1
ATOM 765 C C . ALA A 1 95 ? -11.564 8.958 7.834 1.00 77.19 95 ALA A C 1
ATOM 767 O O . ALA A 1 95 ? -10.568 9.098 8.549 1.00 77.19 95 ALA A O 1
ATOM 768 N N . LYS A 1 96 ? -12.553 9.859 7.826 1.00 66.88 96 LYS A N 1
ATOM 769 C CA . LYS A 1 96 ? -12.630 11.022 8.725 1.00 66.88 96 LYS A CA 1
ATOM 770 C C . LYS A 1 96 ? -13.420 10.650 9.991 1.00 66.88 96 LYS A C 1
ATOM 772 O O . LYS A 1 96 ? -14.554 10.185 9.886 1.00 66.88 96 LYS A O 1
ATOM 777 N N . GLY A 1 97 ? -12.862 10.896 11.181 1.00 62.47 97 GLY A N 1
ATOM 778 C CA . GLY A 1 97 ? -13.518 10.641 12.477 1.00 62.47 97 GLY A CA 1
ATOM 779 C C . GLY A 1 97 ? -13.242 9.248 13.073 1.00 62.47 97 GLY A C 1
ATOM 780 O O . GLY A 1 97 ? -12.147 8.723 12.903 1.00 62.47 97 GLY A O 1
ATOM 781 N N . PHE A 1 98 ? -14.222 8.669 13.787 1.00 49.97 98 PHE A N 1
ATOM 782 C CA . PHE A 1 98 ? -14.166 7.380 14.520 1.00 49.97 98 PHE A CA 1
ATOM 783 C C . PHE A 1 98 ? -14.047 6.131 13.609 1.00 49.97 98 PHE A C 1
ATOM 785 O O . PHE A 1 98 ? -14.764 5.151 13.787 1.00 49.97 98 PHE A O 1
ATOM 792 N N . PHE A 1 99 ? -13.146 6.134 12.626 1.00 59.91 99 PHE A N 1
ATOM 793 C CA . PHE A 1 99 ? -12.757 4.907 11.930 1.00 59.91 99 PHE A CA 1
ATOM 794 C C . PHE A 1 99 ? -12.178 3.923 12.949 1.00 59.91 99 PHE A C 1
ATOM 796 O O . PHE A 1 99 ? -11.165 4.224 13.589 1.00 59.91 99 PHE A O 1
ATOM 803 N N . ARG A 1 100 ? -12.786 2.739 13.098 1.00 63.34 100 ARG A N 1
ATOM 804 C CA . ARG A 1 100 ? -12.223 1.673 13.939 1.00 63.34 100 ARG A CA 1
ATOM 805 C C . ARG A 1 100 ? -11.047 0.945 13.293 1.00 63.34 100 ARG A C 1
ATOM 807 O O . ARG A 1 100 ? -10.558 -0.005 13.885 1.00 63.34 100 ARG A O 1
ATOM 814 N N . GLY A 1 101 ? -10.498 1.451 12.190 1.00 70.56 101 GLY A N 1
ATOM 815 C CA . GLY A 1 101 ? -9.053 1.401 11.975 1.00 70.56 101 GLY A CA 1
ATOM 816 C C . GLY A 1 101 ? -8.493 0.137 11.362 1.00 70.56 101 GLY A C 1
ATOM 817 O O . GLY A 1 101 ? -7.305 0.140 11.071 1.00 70.56 101 GLY A O 1
ATOM 818 N N . HIS A 1 102 ? -9.263 -0.940 11.223 1.00 91.88 102 HIS A N 1
ATOM 819 C CA . HIS A 1 102 ? -8.651 -2.229 10.938 1.00 91.88 102 HIS A CA 1
ATOM 820 C C . HIS A 1 102 ? -8.448 -2.454 9.442 1.00 91.88 102 HIS A C 1
ATOM 822 O O . HIS A 1 102 ? -9.323 -2.184 8.619 1.00 91.88 102 HIS A O 1
ATOM 828 N N . VAL A 1 103 ? -7.288 -3.008 9.104 1.00 95.19 103 VAL A N 1
ATOM 829 C CA . VAL A 1 103 ? -6.986 -3.503 7.761 1.00 95.19 103 VAL A CA 1
ATOM 830 C C . VAL A 1 103 ? -6.618 -4.970 7.884 1.00 95.19 103 VAL A C 1
ATOM 832 O O . VAL A 1 103 ? -5.726 -5.332 8.654 1.00 95.19 103 VAL A O 1
ATOM 835 N N . MET A 1 104 ? -7.328 -5.821 7.153 1.00 96.00 104 MET A N 1
ATOM 836 C CA . MET A 1 104 ? -7.123 -7.257 7.142 1.00 96.00 104 MET A CA 1
ATOM 837 C C . MET A 1 104 ? -6.580 -7.715 5.794 1.00 96.00 104 MET A C 1
ATOM 839 O O . MET A 1 104 ? -7.182 -7.461 4.753 1.00 96.00 104 MET A O 1
ATOM 843 N N . PHE A 1 105 ? -5.477 -8.455 5.830 1.00 96.62 105 PHE A N 1
ATOM 844 C CA . PHE A 1 105 ? -4.906 -9.102 4.658 1.00 96.62 105 PHE A CA 1
ATOM 845 C C . PHE A 1 105 ? -5.120 -10.607 4.714 1.00 96.62 105 PHE A C 1
ATOM 847 O O . PHE A 1 105 ? -4.861 -11.234 5.739 1.00 96.62 105 PHE A O 1
ATOM 854 N N . VAL A 1 106 ? -5.526 -11.191 3.590 1.00 96.00 106 VAL A N 1
ATOM 855 C CA . VAL A 1 106 ? -5.487 -12.640 3.363 1.00 96.00 106 VAL A CA 1
ATOM 856 C C . VAL A 1 106 ? -4.321 -12.931 2.426 1.00 96.00 106 VAL A C 1
ATOM 858 O O . VAL A 1 106 ? -4.383 -12.630 1.234 1.00 96.00 106 VAL A O 1
ATOM 861 N N . SER A 1 107 ? -3.222 -13.442 2.977 1.00 93.19 107 SER A N 1
ATOM 862 C CA . SER A 1 107 ? -1.951 -13.632 2.278 1.00 93.19 107 SER A CA 1
ATOM 863 C C . SER A 1 107 ? -1.053 -14.629 3.014 1.00 93.19 107 SER A C 1
ATOM 865 O O . SER A 1 107 ? -0.915 -14.568 4.231 1.00 93.19 107 SER A O 1
ATOM 867 N N . ARG A 1 108 ? -0.349 -15.495 2.278 1.00 90.94 108 ARG A N 1
ATOM 868 C CA . ARG A 1 108 ? 0.736 -16.333 2.838 1.00 90.94 108 ARG A CA 1
ATOM 869 C C . ARG A 1 108 ? 2.015 -15.540 3.101 1.00 90.94 108 ARG A C 1
ATOM 871 O O . ARG A 1 108 ? 2.758 -15.833 4.033 1.00 90.94 108 ARG A O 1
ATOM 878 N N . CYS A 1 109 ? 2.265 -14.532 2.269 1.00 90.12 109 CYS A N 1
ATOM 879 C CA . CYS A 1 109 ? 3.408 -13.631 2.369 1.00 90.12 109 CYS A CA 1
ATOM 880 C C . CYS A 1 109 ? 3.078 -12.435 3.267 1.00 90.12 109 CYS A C 1
ATOM 882 O O . CYS A 1 109 ? 1.916 -12.022 3.339 1.00 90.12 109 CYS A O 1
ATOM 884 N N . PHE A 1 110 ? 4.098 -11.839 3.885 1.00 89.00 110 PHE A N 1
ATOM 885 C CA . PHE A 1 110 ? 3.925 -10.664 4.736 1.00 89.00 110 PHE A CA 1
ATOM 886 C C . PHE A 1 110 ? 3.343 -9.477 3.948 1.00 89.00 110 PHE A C 1
ATOM 888 O O . PHE A 1 110 ? 3.755 -9.230 2.807 1.00 89.00 110 PHE A O 1
ATOM 895 N N . PRO A 1 111 ? 2.395 -8.730 4.534 1.00 93.19 111 PRO A N 1
ATOM 896 C CA . PRO A 1 111 ? 2.055 -7.396 4.059 1.00 93.19 111 PRO A CA 1
ATOM 897 C C . PRO A 1 111 ? 3.264 -6.455 4.143 1.00 93.19 111 PRO A C 1
ATOM 899 O O . PRO A 1 111 ? 4.200 -6.692 4.905 1.00 93.19 111 PRO A O 1
ATOM 902 N N . MET A 1 112 ? 3.265 -5.403 3.330 1.00 91.31 112 MET A N 1
ATOM 903 C CA . MET A 1 112 ? 4.370 -4.473 3.147 1.00 91.31 112 MET A CA 1
ATOM 904 C C . MET A 1 112 ? 4.716 -3.765 4.457 1.00 91.31 112 MET A C 1
ATOM 906 O O . MET A 1 112 ? 3.936 -2.920 4.911 1.00 91.31 112 MET A O 1
ATOM 910 N N . PRO A 1 113 ? 5.914 -4.014 5.017 1.00 87.94 113 PRO A N 1
ATOM 911 C CA . PRO A 1 113 ? 6.298 -3.455 6.307 1.00 87.94 113 PRO A CA 1
ATOM 912 C C . PRO A 1 113 ? 6.373 -1.930 6.319 1.00 87.94 113 PRO A C 1
ATOM 914 O O . PRO A 1 113 ? 6.257 -1.345 7.383 1.00 87.94 113 PRO A O 1
ATOM 917 N N . ASN A 1 114 ? 6.540 -1.276 5.164 1.00 88.69 114 ASN A N 1
ATOM 918 C CA . ASN A 1 114 ? 6.598 0.186 5.073 1.00 88.69 114 ASN A CA 1
ATOM 919 C C . ASN A 1 114 ? 5.242 0.863 5.341 1.00 88.69 114 ASN A C 1
ATOM 921 O O . ASN A 1 114 ? 5.224 1.981 5.859 1.00 88.69 114 ASN A O 1
ATOM 925 N N . LEU A 1 115 ? 4.128 0.186 5.029 1.00 91.81 115 LEU A N 1
ATOM 926 C CA . LEU A 1 115 ? 2.758 0.673 5.252 1.00 91.81 115 LEU A CA 1
ATOM 927 C C . LEU A 1 115 ? 2.101 0.017 6.473 1.00 91.81 115 LEU A C 1
ATOM 929 O O . LEU A 1 115 ? 1.410 0.687 7.234 1.00 91.81 115 LEU A O 1
ATOM 933 N N . PHE A 1 116 ? 2.330 -1.282 6.673 1.00 93.38 116 PHE A N 1
ATOM 934 C CA . PHE A 1 116 ? 1.681 -2.090 7.704 1.00 93.38 116 PHE A CA 1
ATOM 935 C C . PHE A 1 116 ? 2.735 -2.672 8.642 1.00 93.38 116 PHE A C 1
ATOM 937 O O . PHE A 1 116 ?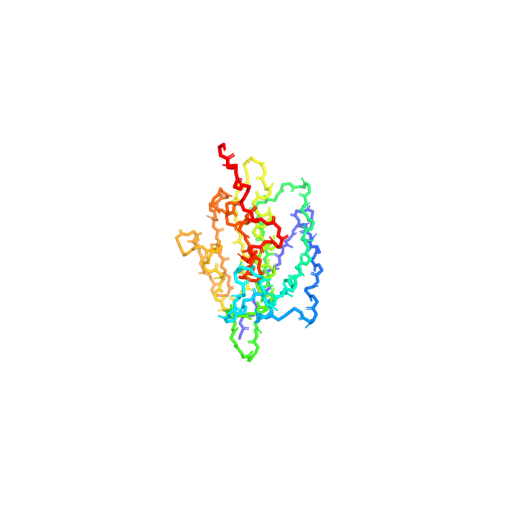 3.260 -3.768 8.437 1.00 93.38 116 PHE A O 1
ATOM 944 N N . TRP A 1 117 ? 3.087 -1.891 9.662 1.00 90.94 117 TRP A N 1
ATOM 945 C CA . TRP A 1 117 ? 4.227 -2.181 10.526 1.00 90.94 117 TRP A CA 1
ATOM 946 C C . TRP A 1 117 ? 3.905 -3.320 11.492 1.00 90.94 117 TRP A C 1
ATOM 948 O O . TRP A 1 117 ? 2.774 -3.467 11.951 1.00 90.94 117 TRP A O 1
ATOM 958 N N . CYS A 1 118 ? 4.924 -4.086 11.890 1.00 90.50 118 CYS A N 1
ATOM 959 C CA . CYS A 1 118 ? 4.754 -5.184 12.847 1.00 90.50 118 CYS A CA 1
ATOM 960 C C . CYS A 1 118 ? 4.168 -4.725 14.192 1.00 90.50 118 CYS A C 1
ATOM 962 O O . CYS A 1 118 ? 3.406 -5.467 14.799 1.00 90.50 118 CYS A O 1
ATOM 964 N N . LYS A 1 119 ? 4.481 -3.501 14.644 1.00 92.69 119 LYS A N 1
ATOM 965 C CA . LYS A 1 119 ? 3.931 -2.931 15.888 1.00 92.69 119 LYS A CA 1
ATOM 966 C C . LYS A 1 119 ? 2.415 -2.685 15.827 1.00 92.69 119 LYS A C 1
ATOM 968 O O . LYS A 1 119 ? 1.773 -2.627 16.867 1.00 92.69 119 LYS A O 1
ATOM 973 N N . ASP A 1 120 ? 1.870 -2.535 14.619 1.00 93.62 120 ASP A N 1
ATOM 974 C CA . ASP A 1 120 ? 0.449 -2.278 14.377 1.00 93.62 120 ASP A CA 1
ATOM 975 C C . ASP A 1 120 ? -0.321 -3.587 14.108 1.00 93.62 120 ASP A C 1
ATOM 977 O O . ASP A 1 120 ? -1.534 -3.562 13.884 1.00 93.62 120 ASP A O 1
ATOM 981 N N . LEU A 1 121 ? 0.363 -4.742 14.108 1.00 95.56 121 LEU A N 1
ATOM 982 C CA . LEU A 1 121 ? -0.258 -6.056 13.955 1.00 95.56 121 LEU A CA 1
ATOM 983 C C . LEU A 1 121 ? -1.017 -6.418 15.238 1.00 95.56 121 LEU A C 1
ATOM 985 O O . LEU A 1 121 ? -0.425 -6.600 16.298 1.00 95.56 121 LEU A O 1
ATOM 989 N N . VAL A 1 122 ? -2.334 -6.574 15.124 1.00 96.00 122 VAL A N 1
ATOM 990 C CA . VAL A 1 122 ? -3.213 -6.961 16.237 1.00 96.00 122 VAL A CA 1
ATOM 991 C C . VAL A 1 122 ? -3.218 -8.472 16.418 1.00 96.00 122 VAL A C 1
ATOM 993 O O . VAL A 1 122 ? -3.111 -8.976 17.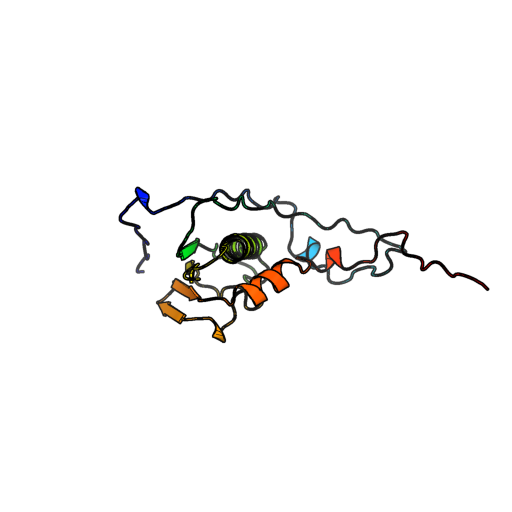532 1.00 96.00 122 VAL A O 1
ATOM 996 N N . SER A 1 123 ? -3.384 -9.216 15.323 1.00 95.12 123 SER A N 1
ATOM 997 C CA . SER A 1 123 ? -3.368 -10.677 15.366 1.00 95.12 123 SER A CA 1
ATOM 998 C C . SER A 1 123 ? -3.059 -11.281 14.001 1.00 95.12 123 SER A C 1
ATOM 1000 O O . SER A 1 123 ? -3.321 -10.676 12.959 1.00 95.12 123 SER A O 1
ATOM 1002 N N . ARG A 1 124 ? -2.533 -12.507 14.012 1.00 94.50 124 ARG A N 1
ATOM 1003 C CA . ARG A 1 124 ? -2.369 -13.340 12.822 1.00 94.50 124 ARG A CA 1
ATOM 1004 C C . ARG A 1 124 ? -2.953 -14.722 13.083 1.00 94.50 124 ARG A C 1
ATOM 1006 O O . ARG A 1 124 ? -2.620 -15.351 14.086 1.00 94.50 124 ARG A O 1
ATOM 1013 N N . ARG A 1 125 ? -3.789 -15.215 12.168 1.00 95.00 125 ARG A N 1
ATOM 1014 C CA . ARG A 1 125 ? -4.317 -16.588 12.182 1.00 95.00 125 ARG A CA 1
ATOM 1015 C C . ARG A 1 125 ? -4.124 -17.219 10.806 1.00 95.00 125 ARG A C 1
ATOM 1017 O O . ARG A 1 125 ? -4.859 -16.917 9.870 1.00 95.00 125 ARG A O 1
ATOM 1024 N N . GLY A 1 126 ? -3.115 -18.080 10.682 1.00 93.31 126 GLY A N 1
ATOM 1025 C CA . GLY A 1 126 ? -2.717 -18.659 9.396 1.00 93.31 126 GLY A CA 1
ATOM 1026 C C . GLY A 1 126 ? -2.314 -17.574 8.391 1.00 93.31 126 GLY A C 1
ATOM 1027 O O . GLY A 1 126 ? -1.380 -16.807 8.643 1.00 93.31 126 GLY A O 1
ATOM 1028 N N . ASP A 1 127 ? -3.058 -17.507 7.287 1.00 94.19 127 ASP A N 1
ATOM 1029 C CA . ASP A 1 127 ? -2.873 -16.540 6.196 1.00 94.19 127 ASP A CA 1
ATOM 1030 C C . ASP A 1 127 ? -3.651 -15.230 6.422 1.00 94.19 127 ASP A C 1
ATOM 1032 O O . ASP A 1 127 ? -3.653 -14.359 5.559 1.00 94.19 127 ASP A O 1
ATOM 1036 N N . VAL A 1 128 ? -4.332 -15.074 7.561 1.00 95.94 128 VAL A N 1
ATOM 1037 C CA . VAL A 1 128 ? -5.094 -13.865 7.896 1.00 95.94 128 VAL A CA 1
ATOM 1038 C C . VAL A 1 128 ? -4.280 -12.977 8.828 1.00 95.94 128 VAL A C 1
ATOM 1040 O O . VAL A 1 128 ? -3.875 -13.411 9.910 1.00 95.94 128 VAL A O 1
ATOM 1043 N N . TRP A 1 129 ? -4.082 -11.725 8.427 1.00 96.12 129 TRP A N 1
ATOM 1044 C CA . TRP A 1 129 ? -3.338 -10.706 9.161 1.00 96.12 129 TRP A CA 1
ATOM 1045 C C . TRP A 1 129 ? -4.260 -9.541 9.470 1.00 96.12 129 TRP A C 1
ATOM 1047 O O . TRP A 1 129 ? -4.815 -8.962 8.543 1.00 96.12 129 TRP A O 1
ATOM 1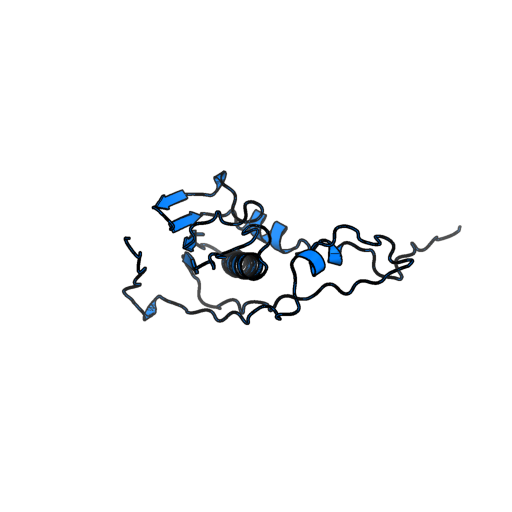057 N N . LEU A 1 130 ? -4.410 -9.182 10.741 1.00 96.62 130 LEU A N 1
ATOM 1058 C CA . LEU A 1 130 ? -5.241 -8.062 11.169 1.00 96.62 130 LEU A CA 1
ATOM 1059 C C . LEU A 1 130 ? -4.358 -6.952 11.732 1.00 96.62 130 LEU A C 1
ATOM 1061 O O . LEU A 1 130 ? -3.696 -7.148 12.750 1.00 96.62 130 LEU A O 1
ATOM 1065 N N . TYR A 1 131 ? -4.387 -5.786 11.097 1.00 96.06 131 TYR A N 1
ATOM 1066 C CA . TYR A 1 131 ? -3.653 -4.596 11.513 1.00 96.06 131 TYR A CA 1
ATOM 1067 C C . TYR A 1 131 ? -4.594 -3.528 12.044 1.00 96.06 131 TYR A C 1
ATOM 1069 O O . TYR A 1 131 ? -5.728 -3.407 11.582 1.00 96.06 131 TYR A O 1
ATOM 1077 N N . LYS A 1 132 ? -4.079 -2.707 12.956 1.00 94.31 132 LYS A N 1
ATOM 1078 C CA . LYS A 1 132 ? -4.671 -1.441 13.386 1.00 94.31 132 LYS A CA 1
ATOM 1079 C C . LYS A 1 132 ? -3.666 -0.313 13.109 1.00 94.31 132 LYS A C 1
ATOM 1081 O O . LYS A 1 132 ? -2.984 0.126 14.034 1.00 94.31 132 LYS A O 1
ATOM 1086 N N . PRO A 1 133 ? -3.517 0.121 11.843 1.00 91.62 133 PRO A N 1
ATOM 1087 C CA . PRO A 1 133 ? -2.569 1.164 11.468 1.00 91.62 133 PRO A CA 1
ATOM 1088 C C . PRO A 1 133 ? -2.844 2.507 12.153 1.00 91.62 133 PRO A C 1
ATOM 1090 O O . PRO A 1 133 ? -3.992 2.909 12.370 1.00 91.62 133 PRO A O 1
ATOM 1093 N N . ASN A 1 134 ? -1.771 3.259 12.402 1.00 90.69 134 ASN A N 1
ATOM 1094 C CA . ASN A 1 134 ? -1.873 4.679 12.718 1.00 90.69 134 ASN A CA 1
ATOM 1095 C C . ASN A 1 134 ? -2.241 5.464 11.449 1.00 90.69 134 ASN A C 1
ATOM 1097 O O . ASN A 1 134 ? -1.432 5.598 10.534 1.00 90.69 134 ASN A O 1
ATOM 1101 N N . LEU A 1 135 ? -3.456 6.013 11.404 1.00 89.50 135 LEU A N 1
ATOM 1102 C CA . LEU A 1 135 ? -3.970 6.699 10.214 1.00 89.50 135 LEU A CA 1
ATOM 1103 C C . LEU A 1 135 ? -3.199 7.974 9.858 1.00 89.50 135 LEU A C 1
ATOM 1105 O O . LEU A 1 135 ? -3.176 8.342 8.691 1.00 89.50 135 LEU A O 1
ATOM 1109 N N . ASN A 1 136 ? -2.583 8.654 10.828 1.00 90.31 136 ASN A N 1
ATOM 1110 C CA . ASN A 1 136 ? -1.789 9.852 10.545 1.00 90.31 136 ASN A CA 1
ATOM 1111 C C . ASN A 1 136 ? -0.482 9.456 9.864 1.00 90.31 136 ASN A C 1
ATOM 1113 O O . ASN A 1 136 ? -0.212 9.918 8.764 1.00 90.31 136 ASN A O 1
ATOM 1117 N N . THR A 1 137 ? 0.238 8.485 10.431 1.00 91.12 137 THR A N 1
ATOM 1118 C CA . THR A 1 137 ? 1.436 7.928 9.789 1.00 91.12 137 THR A CA 1
ATOM 1119 C C . THR A 1 137 ? 1.121 7.366 8.404 1.00 91.12 137 THR A C 1
ATOM 1121 O O . THR A 1 137 ? 1.895 7.557 7.473 1.00 91.12 137 THR A O 1
ATOM 1124 N N . LEU A 1 138 ? -0.025 6.700 8.242 1.00 92.00 138 LEU A N 1
ATOM 1125 C CA . LEU A 1 138 ? -0.445 6.167 6.950 1.00 92.00 138 LEU A CA 1
ATOM 1126 C C . LEU A 1 138 ? -0.690 7.285 5.925 1.00 92.00 138 LEU A C 1
ATOM 1128 O O . LEU A 1 138 ? -0.268 7.153 4.782 1.00 92.00 138 LEU A O 1
ATOM 1132 N N . ARG A 1 139 ? -1.317 8.398 6.332 1.00 92.38 139 ARG A N 1
ATOM 1133 C CA . ARG A 1 139 ? -1.501 9.587 5.479 1.00 92.38 139 ARG A CA 1
ATOM 1134 C C . ARG A 1 139 ? -0.173 10.206 5.075 1.00 92.38 139 ARG A C 1
ATOM 1136 O O . ARG A 1 139 ? -0.013 10.514 3.901 1.00 92.38 139 ARG A O 1
ATOM 1143 N N . ASP A 1 140 ? 0.764 10.337 6.008 1.00 93.69 140 ASP A N 1
ATOM 1144 C CA . ASP A 1 140 ? 2.094 10.884 5.722 1.00 93.69 140 ASP A CA 1
ATOM 1145 C C . ASP A 1 140 ? 2.835 9.996 4.714 1.00 93.69 140 ASP A C 1
ATOM 1147 O O . ASP A 1 140 ? 3.422 10.483 3.753 1.00 93.69 140 ASP A O 1
ATOM 1151 N N . LYS A 1 141 ? 2.753 8.668 4.879 1.00 93.50 141 LYS A N 1
ATOM 1152 C CA . LYS A 1 141 ? 3.360 7.706 3.948 1.00 93.50 141 LYS A CA 1
ATOM 1153 C C . LYS A 1 141 ? 2.726 7.737 2.562 1.00 93.50 141 LYS A C 1
ATOM 1155 O O . LYS A 1 141 ? 3.447 7.600 1.584 1.00 93.50 141 LYS A O 1
ATOM 1160 N N . LEU A 1 142 ? 1.413 7.928 2.471 1.00 93.81 142 LEU A N 1
ATOM 1161 C CA . LEU A 1 142 ? 0.696 8.009 1.194 1.00 93.81 142 LEU A CA 1
ATOM 1162 C C . LEU A 1 142 ? 0.966 9.304 0.413 1.00 93.81 142 LEU A C 1
ATOM 1164 O O . LEU A 1 142 ? 0.595 9.377 -0.754 1.00 93.81 142 LEU A O 1
ATOM 1168 N N . GLN A 1 143 ? 1.569 10.319 1.039 1.00 93.69 143 GLN A N 1
ATOM 1169 C CA . GLN A 1 143 ? 2.038 11.526 0.347 1.00 93.69 143 GLN A CA 1
ATOM 1170 C C . GLN A 1 143 ? 3.416 11.338 -0.292 1.00 93.69 143 GLN A C 1
ATOM 1172 O O . GLN A 1 143 ? 3.824 12.165 -1.104 1.00 93.69 143 GLN A O 1
ATOM 1177 N N . LEU A 1 144 ? 4.142 10.284 0.088 1.00 92.56 144 LEU A N 1
ATOM 1178 C CA . LEU A 1 144 ? 5.435 9.987 -0.502 1.00 92.56 144 LEU A CA 1
ATOM 1179 C C . LEU A 1 144 ? 5.252 9.377 -1.895 1.00 92.56 144 LEU A C 1
ATOM 1181 O O . LEU A 1 144 ? 4.282 8.641 -2.113 1.00 92.56 144 LEU A O 1
ATOM 1185 N N . PRO A 1 145 ? 6.212 9.624 -2.798 1.00 91.50 145 PRO A N 1
ATOM 1186 C CA . PRO A 1 145 ? 6.339 8.887 -4.037 1.00 91.50 145 PRO A CA 1
ATOM 1187 C C . PRO A 1 145 ? 6.192 7.384 -3.864 1.00 91.50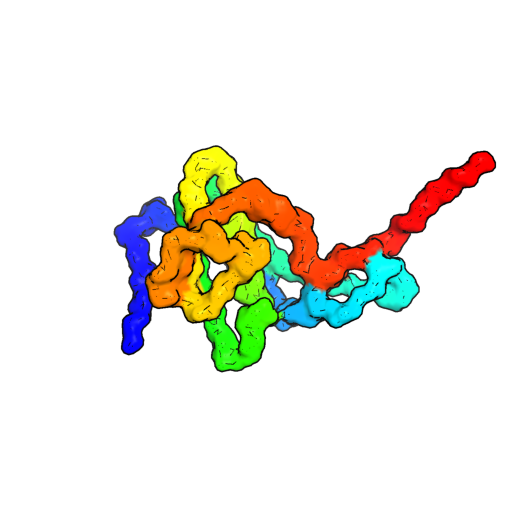 145 PRO A C 1
ATOM 1189 O O . PRO A 1 145 ? 6.731 6.800 -2.915 1.00 91.50 145 PRO A O 1
ATOM 1192 N N . ILE A 1 146 ? 5.482 6.754 -4.798 1.00 92.06 146 ILE A N 1
ATOM 1193 C CA . ILE A 1 146 ? 5.377 5.295 -4.803 1.00 92.06 146 ILE A CA 1
ATOM 1194 C C . ILE A 1 146 ? 6.735 4.737 -5.197 1.00 92.06 146 ILE A C 1
ATOM 1196 O O . ILE A 1 146 ? 7.313 3.959 -4.444 1.00 92.06 146 ILE A O 1
ATOM 1200 N N . GLY A 1 147 ? 7.235 5.149 -6.359 1.00 91.44 147 GLY A N 1
ATOM 1201 C CA . GLY A 1 147 ? 8.480 4.676 -6.947 1.00 91.44 147 GLY A CA 1
ATOM 1202 C C . GLY A 1 147 ? 9.640 5.644 -6.742 1.00 91.44 147 GLY A C 1
ATOM 1203 O O . GLY A 1 147 ? 9.437 6.850 -6.606 1.00 91.44 147 GLY A O 1
ATOM 1204 N N . SER A 1 148 ? 10.876 5.138 -6.790 1.00 91.06 148 SER A N 1
ATOM 1205 C CA . SER A 1 148 ? 12.047 6.022 -6.862 1.00 91.06 148 SER A CA 1
ATOM 1206 C C . SER A 1 148 ? 12.111 6.785 -8.188 1.00 91.06 148 SER A C 1
ATOM 1208 O O . SER A 1 148 ? 12.754 7.829 -8.239 1.00 91.06 148 SER A O 1
ATOM 1210 N N . CYS A 1 149 ? 11.396 6.341 -9.232 1.00 89.38 149 CYS A N 1
ATOM 1211 C CA . CYS A 1 149 ? 11.309 7.076 -10.496 1.00 89.38 149 CYS A CA 1
ATOM 1212 C C . CYS A 1 149 ? 10.658 8.464 -10.399 1.00 89.38 149 CYS A C 1
ATOM 1214 O O . CYS A 1 149 ? 10.814 9.250 -11.326 1.00 89.38 149 CYS A O 1
ATOM 1216 N N . GLU A 1 150 ? 9.966 8.801 -9.305 1.00 88.50 150 GLU A N 1
ATOM 1217 C CA . GLU A 1 150 ? 9.395 10.147 -9.105 1.00 88.50 150 GLU A CA 1
ATOM 1218 C C . GLU A 1 150 ? 10.334 11.079 -8.317 1.00 88.50 150 GLU A C 1
ATOM 1220 O O . GLU A 1 150 ? 9.971 12.220 -8.047 1.00 88.50 150 GLU A O 1
ATOM 1225 N N . LEU A 1 151 ? 11.523 10.610 -7.912 1.00 86.25 151 LEU A N 1
ATOM 1226 C CA . LEU A 1 151 ? 12.448 11.380 -7.067 1.00 86.25 151 LEU A CA 1
ATOM 1227 C C . LEU A 1 151 ? 13.372 12.323 -7.850 1.00 86.25 151 LEU A C 1
ATOM 1229 O O . LEU A 1 151 ? 14.034 13.158 -7.241 1.00 86.25 151 LEU A O 1
ATOM 1233 N N . SER A 1 152 ? 13.424 12.209 -9.177 1.00 79.56 152 SER A N 1
ATOM 1234 C CA . SER A 1 152 ? 14.226 13.093 -10.030 1.00 79.56 152 SER A CA 1
ATOM 1235 C C . SER A 1 152 ? 13.649 14.513 -10.087 1.00 79.56 152 SER A C 1
ATOM 1237 O O . SER A 1 152 ? 12.430 14.682 -10.191 1.00 79.56 152 SER A O 1
ATOM 1239 N N . LEU A 1 153 ? 14.515 15.527 -10.072 1.00 68.06 153 LEU A N 1
ATOM 1240 C CA . LEU A 1 153 ? 14.143 16.938 -10.155 1.00 68.06 153 LEU A CA 1
ATOM 1241 C C . LEU A 1 153 ? 13.492 17.246 -11.510 1.00 68.06 153 LEU A C 1
ATOM 1243 O O . LEU A 1 153 ? 14.099 16.950 -12.535 1.00 68.06 153 LEU A O 1
ATOM 1247 N N . PRO A 1 154 ? 12.308 17.881 -11.561 1.00 64.44 154 PRO A N 1
ATOM 1248 C CA . PRO A 1 154 ? 11.718 18.287 -12.829 1.00 64.44 154 PRO A CA 1
ATOM 1249 C C . PRO A 1 154 ? 12.639 19.267 -13.567 1.00 64.44 154 PRO A C 1
ATOM 1251 O O . PRO A 1 154 ? 13.078 20.270 -12.988 1.00 64.44 154 PRO A O 1
ATOM 1254 N N . LEU A 1 155 ? 12.876 19.021 -14.860 1.00 55.59 155 LEU A N 1
ATOM 1255 C CA . LEU A 1 155 ? 13.545 19.970 -15.756 1.00 55.59 155 LEU A CA 1
ATOM 1256 C C . LEU A 1 155 ? 12.965 21.388 -15.586 1.00 55.59 155 LEU A C 1
ATOM 1258 O O . LEU A 1 155 ? 11.793 21.631 -15.874 1.00 55.59 155 LEU A O 1
ATOM 1262 N N . GLY A 1 156 ? 13.798 22.328 -15.128 1.00 55.28 156 GLY A N 1
ATOM 1263 C CA . GLY A 1 156 ? 13.430 23.741 -14.965 1.00 55.28 156 GLY A CA 1
ATOM 1264 C C . GLY A 1 156 ? 13.567 24.309 -13.550 1.00 55.28 156 GLY A C 1
ATOM 1265 O O . GLY A 1 156 ? 13.507 25.525 -13.402 1.00 55.28 156 GLY A O 1
ATOM 1266 N N . MET A 1 157 ? 13.839 23.495 -12.523 1.00 53.19 157 MET A N 1
ATOM 1267 C CA . MET A 1 157 ? 14.142 23.984 -11.162 1.00 53.19 157 MET A CA 1
ATOM 1268 C C . MET A 1 157 ? 15.603 24.448 -10.990 1.00 53.19 157 MET A C 1
ATOM 1270 O O . MET A 1 157 ? 16.217 24.226 -9.947 1.00 53.19 157 MET A O 1
ATOM 1274 N N . LYS A 1 158 ? 16.183 25.117 -11.998 1.00 51.69 158 LYS A N 1
ATOM 1275 C CA . LYS A 1 158 ? 17.415 25.884 -11.772 1.00 51.69 158 LYS A CA 1
ATOM 1276 C C . LYS A 1 158 ? 17.039 27.042 -10.859 1.00 51.69 158 LYS A C 1
ATOM 1278 O O . LYS A 1 158 ? 16.245 27.889 -11.255 1.00 51.69 158 LYS A O 1
ATOM 1283 N N . GLY A 1 159 ? 17.564 27.025 -9.634 1.00 51.22 159 GLY A N 1
ATOM 1284 C CA . GLY A 1 159 ? 17.329 28.077 -8.655 1.00 51.22 159 GLY A CA 1
ATOM 1285 C C . GLY A 1 159 ? 17.546 29.437 -9.302 1.00 51.22 159 GLY A C 1
ATOM 1286 O O . GLY A 1 159 ? 18.572 29.657 -9.947 1.00 51.22 159 GLY A O 1
ATOM 1287 N N . GLU A 1 160 ? 16.558 30.318 -9.168 1.00 48.00 160 GLU A N 1
ATOM 1288 C CA . GLU A 1 160 ? 16.705 31.723 -9.515 1.00 48.00 160 GLU A CA 1
ATOM 1289 C C . GLU A 1 160 ? 17.899 32.265 -8.727 1.00 48.00 160 GLU A C 1
ATOM 1291 O O . GLU A 1 160 ? 17.814 32.572 -7.536 1.00 48.00 160 GLU A O 1
ATOM 1296 N N . THR A 1 161 ? 19.055 32.344 -9.381 1.00 46.22 161 THR A N 1
ATOM 1297 C CA . THR A 1 161 ? 20.180 33.123 -8.889 1.00 46.22 161 THR A CA 1
ATOM 1298 C C . THR A 1 161 ? 19.781 34.581 -9.045 1.00 46.22 161 THR A C 1
ATOM 1300 O O . THR A 1 161 ? 20.037 35.198 -10.079 1.00 46.22 161 THR A O 1
ATOM 1303 N N . ASN A 1 162 ? 19.112 35.117 -8.025 1.00 49.78 162 ASN A N 1
ATOM 1304 C CA . ASN A 1 162 ? 19.025 36.553 -7.810 1.00 49.78 162 ASN A CA 1
ATOM 1305 C C . ASN A 1 162 ? 20.458 37.053 -7.597 1.00 49.78 162 ASN A C 1
ATOM 1307 O O . ASN A 1 162 ? 21.011 36.928 -6.505 1.00 49.78 162 ASN A O 1
ATOM 1311 N N . ASN A 1 163 ? 21.083 37.534 -8.670 1.00 44.66 163 ASN A N 1
ATOM 1312 C CA . ASN A 1 163 ? 22.343 38.255 -8.576 1.00 44.66 163 ASN A CA 1
ATOM 1313 C C . ASN A 1 163 ? 22.045 39.682 -8.069 1.00 44.66 163 ASN A C 1
ATOM 1315 O O . ASN A 1 163 ? 21.061 40.266 -8.532 1.00 44.66 163 ASN A O 1
ATOM 1319 N N . PRO A 1 164 ? 22.839 40.207 -7.117 1.00 52.91 164 PRO A N 1
ATOM 1320 C CA . PRO A 1 164 ? 22.635 41.524 -6.510 1.00 52.91 164 PRO A CA 1
ATOM 1321 C C . PRO A 1 164 ? 22.827 42.688 -7.489 1.00 52.91 164 PRO A C 1
ATOM 1323 O O . PRO A 1 164 ? 23.616 42.542 -8.453 1.00 52.91 164 PRO A O 1
#

Radius of gyration: 18.87 Å; chains: 1; bounding box: 49×69×36 Å

pLDDT: mean 83.14, std 15.69, range [32.28, 96.62]

Organism: Brassica cretica (NCBI:txid69181)

Foldseek 3Di:
DPPDDPDDPDPVQDDDWDADAFDPPQFLCLQAPPDDPQQCPPHQRDRGDGTATDADPDQHQEAEEEADDDPDDDPLSDPSLLNRLLNQLVNLLPHDDPRNAKYKYQAQDDRDCQQFNPVQFPDDDHRITIGRDDSVSSVVSNPDRSGCSVNHDPPPPPPPPPDD